Protein AF-A0A127SDJ3-F1 (afdb_monomer_lite)

Sequence (71 aa):
MSYDEMELDKIGDRKTALFLIMSDTDTTFNFVIAMLQSQLFNLLCDKADDEYGGRLPVHVRVIADEFANIG

Radius of gyration: 13.47 Å; chains: 1; bounding box: 28×30×37 Å

Foldseek 3Di:
DPDPPVPLLCVLVDPDDDDDDDDPPDCPCLQVVLVVVVVSVVSNQCCCVVPVPNGGPHDDDDDDPCVVVSD

Secondary structure (DSSP, 8-state):
----TT-GGGGGTS---------SS-GGGHHHHHHHHHHHHHHHHHHHHHHHSSS-SS------TTGGG--

Structure (mmCIF, N/CA/C/O backbone):
data_AF-A0A127SDJ3-F1
#
_entry.id   AF-A0A127SDJ3-F1
#
loop_
_atom_site.group_PDB
_atom_site.id
_atom_site.type_symbol
_atom_site.label_atom_id
_atom_site.label_alt_id
_atom_site.label_comp_id
_atom_site.label_asym_id
_atom_site.label_entity_id
_atom_site.label_seq_id
_atom_site.pdbx_PDB_ins_code
_atom_site.Cartn_x
_atom_site.Cartn_y
_atom_site.Cartn_z
_atom_site.occupancy
_atom_site.B_iso_or_equiv
_atom_site.auth_seq_id
_atom_site.auth_comp_id
_atom_site.auth_asym_id
_atom_site.auth_atom_id
_atom_site.pdbx_PDB_model_num
ATOM 1 N N . MET A 1 1 ? 2.064 21.798 5.492 1.00 45.59 1 MET A N 1
ATOM 2 C CA . MET A 1 1 ? 1.110 20.683 5.344 1.00 45.59 1 MET A CA 1
ATOM 3 C C . MET A 1 1 ? 1.180 20.267 3.887 1.00 45.59 1 MET A C 1
ATOM 5 O O . MET A 1 1 ? 0.743 21.047 3.050 1.00 45.59 1 MET A O 1
ATOM 9 N N . SER A 1 2 ? 1.853 19.160 3.558 1.00 57.84 2 SER A N 1
ATOM 10 C CA . SER A 1 2 ? 1.732 18.599 2.209 1.00 57.84 2 SER A CA 1
ATOM 11 C C . SER A 1 2 ? 0.362 17.941 2.150 1.00 57.84 2 SER A C 1
ATOM 13 O O . SER A 1 2 ? 0.094 17.023 2.919 1.00 57.84 2 SER A O 1
ATOM 15 N N . TYR A 1 3 ? -0.532 18.486 1.337 1.00 51.16 3 TYR A N 1
ATOM 16 C CA . TYR A 1 3 ? -1.821 17.862 1.085 1.00 51.16 3 TYR A CA 1
ATOM 17 C C . TYR A 1 3 ? -1.566 16.531 0.366 1.00 51.16 3 TYR A C 1
ATOM 19 O O . TYR A 1 3 ? -0.874 16.517 -0.650 1.00 51.16 3 TYR A O 1
ATOM 27 N N . ASP A 1 4 ? -2.066 15.426 0.921 1.00 60.19 4 ASP A N 1
ATOM 28 C CA . ASP A 1 4 ? -2.167 14.162 0.190 1.00 60.19 4 ASP A CA 1
ATOM 29 C C . ASP A 1 4 ? -3.388 14.257 -0.732 1.00 60.19 4 ASP A C 1
ATOM 31 O O . ASP A 1 4 ? -4.523 14.128 -0.282 1.00 60.19 4 ASP A O 1
ATOM 35 N N . GLU A 1 5 ? -3.166 14.558 -2.013 1.00 66.62 5 GLU A N 1
ATOM 36 C CA . GLU A 1 5 ? -4.248 14.610 -3.007 1.00 66.62 5 GLU A CA 1
ATOM 37 C C . GLU A 1 5 ? -4.749 13.216 -3.414 1.00 66.62 5 GLU A C 1
ATOM 39 O O . GLU A 1 5 ? -5.816 13.107 -4.017 1.00 66.62 5 GLU A O 1
ATOM 44 N N . MET A 1 6 ? -4.006 12.146 -3.104 1.00 72.88 6 MET A N 1
ATOM 45 C CA . MET A 1 6 ? -4.376 10.784 -3.501 1.00 72.88 6 MET A CA 1
ATOM 46 C C . MET A 1 6 ? -5.328 10.104 -2.511 1.00 72.88 6 MET A C 1
ATOM 48 O O . MET A 1 6 ? -5.942 9.102 -2.877 1.00 72.88 6 MET A O 1
ATOM 52 N N . GLU A 1 7 ? -5.477 10.643 -1.294 1.00 83.00 7 GLU A N 1
ATOM 53 C CA . GLU A 1 7 ? -6.354 10.113 -0.238 1.00 83.00 7 GLU A CA 1
ATOM 54 C C . GLU A 1 7 ? -6.145 8.600 -0.009 1.00 83.00 7 GLU A C 1
ATOM 56 O O . GLU A 1 7 ? -7.105 7.826 0.092 1.00 83.00 7 GLU A O 1
ATOM 61 N N . LEU A 1 8 ? -4.882 8.148 0.027 1.00 84.94 8 LEU A N 1
ATOM 62 C CA . LEU A 1 8 ? -4.548 6.715 0.073 1.00 84.94 8 LEU A CA 1
ATOM 63 C C . LEU A 1 8 ? -5.099 6.035 1.335 1.00 84.94 8 LEU A C 1
ATOM 65 O O . LEU A 1 8 ? -5.532 4.881 1.288 1.00 84.94 8 LEU A O 1
ATOM 69 N N . ASP A 1 9 ? -5.169 6.774 2.443 1.00 82.88 9 ASP A N 1
ATOM 70 C CA . ASP A 1 9 ? -5.768 6.327 3.700 1.00 82.88 9 ASP A CA 1
ATOM 71 C C . ASP A 1 9 ? -7.278 6.044 3.573 1.00 82.88 9 ASP A C 1
ATOM 73 O O . ASP A 1 9 ? -7.837 5.282 4.362 1.00 82.88 9 ASP A O 1
ATOM 77 N N . LYS A 1 10 ? -7.970 6.636 2.589 1.00 86.94 10 LYS A N 1
ATOM 78 C CA . LYS A 1 10 ? -9.423 6.482 2.389 1.00 86.94 10 LYS A CA 1
ATOM 79 C C . LYS A 1 10 ? -9.809 5.235 1.601 1.00 86.94 10 LYS A C 1
ATOM 81 O O . LYS A 1 10 ? -10.998 4.910 1.545 1.00 86.94 10 LYS A O 1
ATOM 86 N N . ILE A 1 11 ? -8.847 4.508 1.024 1.00 90.19 11 ILE A N 1
ATOM 87 C CA . ILE A 1 11 ? -9.110 3.287 0.240 1.00 90.19 11 ILE A CA 1
ATOM 88 C C . ILE A 1 11 ? -9.785 2.197 1.100 1.00 90.19 11 ILE A C 1
ATOM 90 O O . ILE A 1 11 ? -10.567 1.401 0.579 1.00 90.19 11 ILE A O 1
ATOM 94 N N . GLY A 1 12 ? -9.546 2.200 2.418 1.00 88.38 12 GLY A N 1
ATOM 95 C CA . GLY 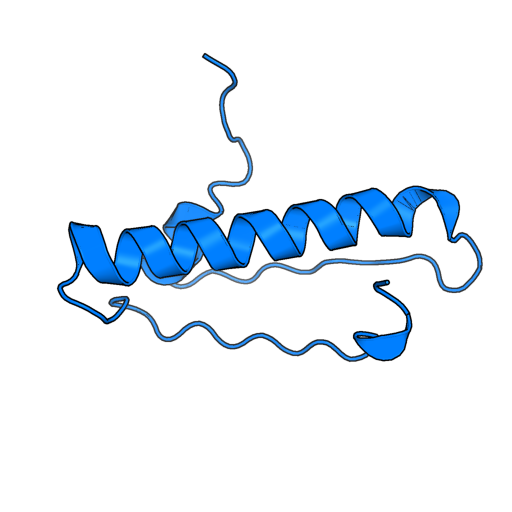A 1 12 ? -10.199 1.318 3.395 1.00 88.38 12 GLY A CA 1
ATOM 96 C C . GLY A 1 12 ? -11.542 1.810 3.952 1.00 88.38 12 GLY A C 1
ATOM 97 O O . GLY A 1 12 ? -12.316 1.003 4.471 1.00 88.38 12 GLY A O 1
ATOM 98 N N . ASP A 1 13 ? -11.846 3.105 3.824 1.00 91.56 13 ASP A N 1
ATOM 99 C CA . ASP A 1 13 ? -13.038 3.734 4.417 1.00 91.56 13 ASP A CA 1
ATOM 100 C C . ASP A 1 13 ? -14.249 3.635 3.486 1.00 91.56 13 ASP A C 1
ATOM 102 O O . ASP A 1 13 ? -15.393 3.466 3.916 1.00 91.56 13 ASP A O 1
ATOM 106 N N . ARG A 1 14 ? -13.997 3.763 2.179 1.00 91.75 14 ARG A N 1
ATOM 107 C CA . ARG A 1 14 ? -15.011 3.770 1.121 1.00 91.75 14 ARG A CA 1
ATOM 108 C C . ARG A 1 14 ? -14.534 2.968 -0.080 1.00 91.75 14 ARG A C 1
ATOM 110 O O . ARG A 1 14 ? -13.341 2.822 -0.327 1.00 91.75 14 ARG A O 1
ATOM 117 N N . LYS A 1 15 ? -15.487 2.493 -0.883 1.00 90.88 15 LYS A N 1
ATOM 118 C CA . LYS A 1 15 ? -15.178 1.776 -2.125 1.00 90.88 15 LYS A CA 1
ATOM 119 C C . LYS A 1 15 ? -14.359 2.672 -3.052 1.00 90.88 15 LYS A C 1
ATOM 121 O O . LYS A 1 15 ? -14.867 3.679 -3.536 1.00 90.88 15 LYS A O 1
ATOM 126 N N . THR A 1 16 ? -13.126 2.258 -3.305 1.00 91.12 16 THR A N 1
ATOM 127 C CA . THR A 1 16 ? -12.161 2.975 -4.138 1.00 91.12 16 THR A CA 1
ATOM 128 C C . THR A 1 16 ? -11.497 1.986 -5.090 1.00 91.12 16 THR A C 1
ATOM 130 O O . THR A 1 16 ? -11.279 0.830 -4.727 1.00 91.12 16 THR A O 1
ATOM 133 N N . ALA A 1 17 ? -11.193 2.429 -6.309 1.00 91.38 17 ALA A N 1
ATOM 134 C CA . ALA A 1 17 ? -10.394 1.678 -7.270 1.00 91.38 17 ALA A CA 1
ATOM 135 C C . ALA A 1 17 ? -9.172 2.521 -7.648 1.00 91.38 17 ALA A C 1
ATOM 137 O O . ALA A 1 17 ? -9.327 3.626 -8.163 1.00 91.38 17 ALA A O 1
ATOM 138 N N . LEU A 1 18 ? -7.978 1.997 -7.371 1.00 89.75 18 LEU A N 1
ATOM 139 C CA . LEU A 1 18 ? -6.699 2.614 -7.710 1.00 89.75 18 LEU A CA 1
ATOM 140 C C . LEU A 1 18 ? -6.015 1.761 -8.778 1.00 89.75 18 LEU A C 1
ATOM 142 O O . LEU A 1 18 ? -5.864 0.553 -8.600 1.00 89.75 18 LEU A O 1
ATOM 146 N N . PHE A 1 19 ? -5.593 2.397 -9.867 1.00 89.56 19 PHE A N 1
ATOM 147 C CA . PHE A 1 19 ? -4.842 1.757 -10.942 1.00 89.56 19 PHE A CA 1
ATOM 148 C C . PHE A 1 19 ? -3.452 2.381 -11.009 1.00 89.56 19 PHE A C 1
ATOM 150 O O . PHE A 1 19 ? -3.324 3.590 -11.190 1.00 89.56 19 PHE A O 1
ATOM 157 N N . LEU A 1 20 ? -2.422 1.551 -10.864 1.00 86.06 20 LEU A N 1
ATOM 158 C CA . LEU A 1 20 ? -1.028 1.943 -11.042 1.00 86.06 20 LEU A CA 1
ATOM 159 C C . LEU A 1 20 ? -0.585 1.407 -12.400 1.00 86.06 20 LEU A C 1
ATOM 161 O O . LEU A 1 20 ? -0.531 0.196 -12.594 1.00 86.06 20 LEU A O 1
ATOM 165 N N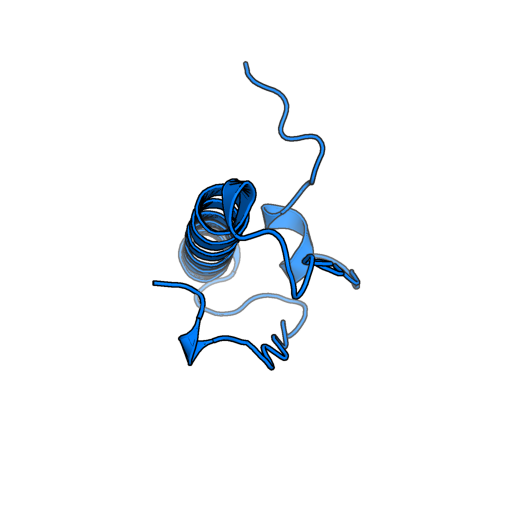 . ILE A 1 21 ? -0.346 2.308 -13.351 1.00 85.25 21 ILE A N 1
ATOM 166 C CA . ILE A 1 21 ? 0.018 1.956 -14.727 1.00 85.25 21 ILE A CA 1
ATOM 167 C C . ILE A 1 21 ? 1.510 2.219 -14.894 1.00 85.25 21 ILE A C 1
ATOM 169 O O . ILE A 1 21 ? 1.965 3.344 -14.685 1.00 85.25 21 ILE A O 1
ATOM 173 N N . MET A 1 22 ? 2.256 1.179 -15.259 1.00 79.25 22 MET A N 1
ATOM 174 C CA . MET A 1 22 ? 3.701 1.238 -15.476 1.00 79.25 22 MET A CA 1
ATOM 175 C C . MET A 1 22 ? 4.012 1.112 -16.964 1.00 79.25 22 MET A C 1
ATOM 177 O O . MET A 1 22 ? 3.203 0.597 -17.733 1.00 79.25 22 MET A O 1
ATOM 181 N N . SER A 1 23 ? 5.180 1.605 -17.366 1.00 80.19 23 SER A N 1
ATOM 182 C CA . SER A 1 23 ? 5.714 1.360 -18.702 1.00 80.19 23 SER A CA 1
ATOM 183 C C . SER A 1 23 ? 6.546 0.083 -18.681 1.00 80.19 23 SER A C 1
ATOM 185 O O . SER A 1 23 ? 7.502 -0.001 -17.915 1.00 80.19 23 SER A O 1
ATOM 187 N N . ASP A 1 24 ? 6.248 -0.867 -19.566 1.00 73.75 24 ASP A N 1
ATOM 188 C CA . ASP A 1 24 ? 7.004 -2.125 -19.684 1.00 73.75 24 ASP A CA 1
ATOM 189 C C . ASP A 1 24 ? 8.459 -1.904 -20.138 1.00 73.75 24 ASP A C 1
ATOM 191 O O . ASP A 1 24 ? 9.315 -2.773 -19.985 1.00 73.75 24 ASP A O 1
ATOM 195 N N . THR A 1 25 ? 8.752 -0.742 -20.731 1.00 75.69 25 THR A N 1
ATOM 196 C CA . THR A 1 25 ? 10.061 -0.432 -21.324 1.00 75.69 25 THR A CA 1
ATOM 197 C C . THR A 1 25 ? 10.852 0.625 -20.561 1.00 75.69 25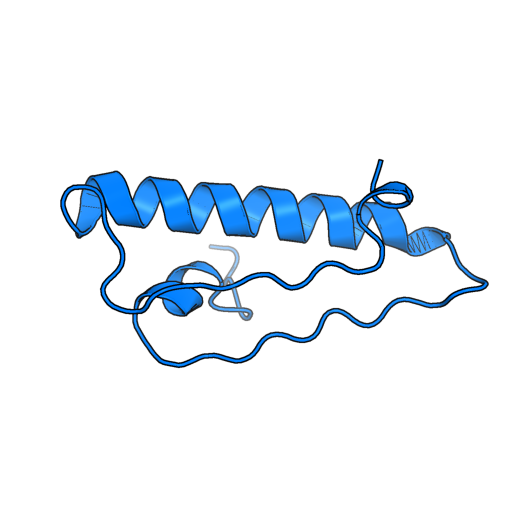 THR A C 1
ATOM 199 O O . THR A 1 25 ? 12.033 0.808 -20.845 1.00 75.69 25 THR A O 1
ATOM 202 N N . ASP A 1 26 ? 10.214 1.359 -19.646 1.00 76.88 26 ASP A N 1
ATOM 203 C CA . ASP A 1 26 ? 10.842 2.455 -18.903 1.00 76.88 26 ASP A CA 1
ATOM 204 C C . ASP A 1 26 ? 10.716 2.236 -17.395 1.00 76.88 26 ASP A C 1
ATOM 206 O O . ASP A 1 26 ? 9.687 2.517 -16.781 1.00 76.88 26 ASP A O 1
ATOM 210 N N . THR A 1 27 ? 11.810 1.765 -16.801 1.00 79.31 27 THR A N 1
ATOM 211 C CA . THR A 1 27 ? 11.908 1.464 -15.370 1.00 79.31 27 THR A CA 1
ATOM 212 C C . THR A 1 27 ? 12.243 2.687 -14.519 1.00 79.31 27 THR A C 1
ATOM 214 O O . THR A 1 27 ? 12.382 2.560 -13.301 1.00 79.31 27 THR A O 1
ATOM 217 N N . THR A 1 28 ? 12.402 3.873 -15.121 1.00 81.12 28 THR A N 1
ATOM 218 C CA . THR A 1 28 ? 12.868 5.087 -14.428 1.00 81.12 28 THR A CA 1
ATOM 219 C C . THR A 1 28 ? 11.998 5.429 -13.221 1.00 81.12 28 THR A C 1
ATOM 221 O O . THR A 1 28 ? 12.516 5.908 -12.218 1.00 81.12 28 THR A O 1
ATOM 224 N N . PHE A 1 29 ? 10.694 5.146 -13.280 1.00 81.31 29 PHE A N 1
ATOM 225 C CA . PHE A 1 29 ? 9.730 5.499 -12.233 1.00 81.31 29 PHE A CA 1
ATOM 226 C C . PHE A 1 29 ? 9.291 4.327 -11.348 1.00 81.31 29 PHE A C 1
ATOM 228 O O . PHE A 1 29 ? 8.445 4.521 -10.473 1.00 81.31 29 PHE A O 1
ATOM 235 N N . ASN A 1 30 ? 9.886 3.138 -11.496 1.00 81.75 30 ASN A N 1
ATOM 236 C CA . ASN A 1 30 ? 9.522 1.971 -10.681 1.00 81.75 30 ASN A CA 1
ATOM 237 C C . ASN A 1 30 ? 9.675 2.257 -9.179 1.00 81.75 30 ASN A C 1
ATOM 239 O O . ASN A 1 30 ? 8.842 1.843 -8.373 1.00 81.75 30 ASN A O 1
ATOM 243 N N . PHE A 1 31 ? 10.681 3.055 -8.802 1.00 84.50 31 PHE A N 1
ATOM 244 C CA . PHE A 1 31 ? 10.902 3.456 -7.411 1.00 84.50 31 PHE A CA 1
ATOM 245 C C . PHE A 1 31 ? 9.736 4.272 -6.825 1.00 84.50 31 PHE A C 1
ATOM 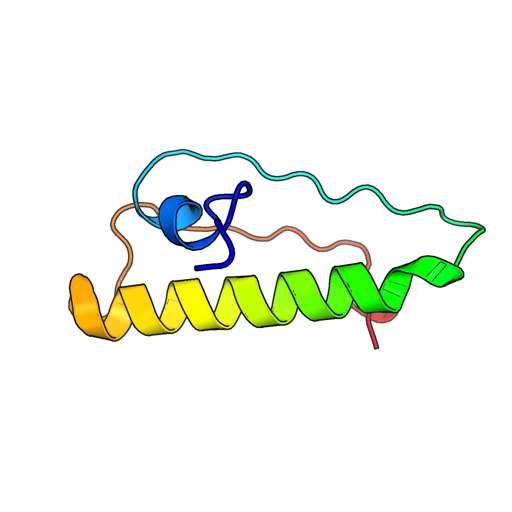247 O O . PHE A 1 31 ? 9.438 4.151 -5.638 1.00 84.50 31 PHE A O 1
ATOM 254 N N . VAL A 1 32 ? 9.054 5.089 -7.638 1.00 86.75 32 VAL A N 1
ATOM 255 C CA . VAL A 1 32 ? 7.906 5.894 -7.188 1.00 86.75 32 VAL A CA 1
ATOM 256 C C . VAL A 1 32 ? 6.748 4.976 -6.827 1.00 86.75 32 VAL A C 1
ATOM 258 O O . VAL A 1 32 ? 6.081 5.180 -5.816 1.00 86.75 32 VAL A O 1
ATOM 261 N N . ILE A 1 33 ? 6.537 3.934 -7.627 1.00 84.81 33 ILE A N 1
ATOM 262 C CA . ILE A 1 33 ? 5.460 2.967 -7.431 1.00 84.81 33 ILE A CA 1
ATOM 263 C C . ILE A 1 33 ? 5.751 2.077 -6.226 1.00 84.81 33 ILE A C 1
ATOM 265 O O . ILE A 1 33 ? 4.864 1.881 -5.397 1.00 84.81 33 ILE A O 1
ATOM 269 N N . ALA A 1 34 ? 6.999 1.631 -6.064 1.00 85.81 34 ALA A N 1
ATOM 270 C CA . ALA A 1 34 ? 7.440 0.918 -4.867 1.00 85.81 34 ALA A CA 1
ATOM 271 C C . ALA A 1 34 ? 7.219 1.751 -3.590 1.00 85.81 34 ALA A C 1
ATOM 273 O O . ALA A 1 34 ? 6.708 1.250 -2.582 1.00 85.81 34 ALA A O 1
ATOM 274 N N . MET A 1 35 ? 7.550 3.046 -3.640 1.00 88.25 35 MET A N 1
ATOM 275 C CA . MET A 1 35 ? 7.331 3.973 -2.530 1.00 88.25 35 MET A CA 1
ATOM 276 C C . MET A 1 35 ? 5.837 4.164 -2.247 1.00 88.25 35 MET A C 1
ATOM 278 O O . MET A 1 35 ? 5.429 4.080 -1.090 1.00 88.25 35 MET A O 1
ATOM 282 N N . LEU A 1 36 ? 5.014 4.365 -3.281 1.00 89.25 36 LEU A N 1
ATOM 283 C CA . LEU A 1 36 ? 3.565 4.519 -3.146 1.00 89.25 36 LEU A CA 1
ATOM 284 C C . LEU A 1 36 ? 2.928 3.275 -2.525 1.00 89.25 36 LEU A C 1
ATOM 286 O O . LEU A 1 36 ? 2.146 3.404 -1.589 1.00 89.25 36 LEU A O 1
ATOM 290 N N . GLN A 1 37 ? 3.285 2.078 -2.996 1.00 88.69 37 GLN A N 1
ATOM 291 C CA . GLN A 1 37 ? 2.787 0.822 -2.431 1.00 88.69 37 GLN A CA 1
ATOM 292 C C . GLN A 1 37 ? 3.182 0.676 -0.961 1.00 88.69 37 GLN A C 1
ATOM 294 O O . GLN A 1 37 ? 2.330 0.374 -0.129 1.00 88.69 37 GLN A O 1
ATOM 299 N N . SER A 1 38 ? 4.445 0.955 -0.627 1.00 90.06 38 SER A N 1
ATOM 300 C CA . SER A 1 38 ? 4.923 0.903 0.760 1.00 90.06 38 SER A CA 1
ATOM 301 C C . SER A 1 38 ? 4.140 1.855 1.670 1.00 90.06 38 SER A C 1
ATOM 303 O O . SER A 1 38 ? 3.709 1.458 2.751 1.00 90.06 38 SER A O 1
ATOM 305 N N . GLN A 1 39 ? 3.910 3.096 1.228 1.00 91.00 39 GLN A N 1
ATOM 306 C CA . GLN A 1 39 ? 3.119 4.067 1.991 1.00 91.00 39 GLN A CA 1
ATOM 307 C C . GLN A 1 39 ? 1.652 3.647 2.109 1.00 91.00 39 GLN A C 1
ATOM 30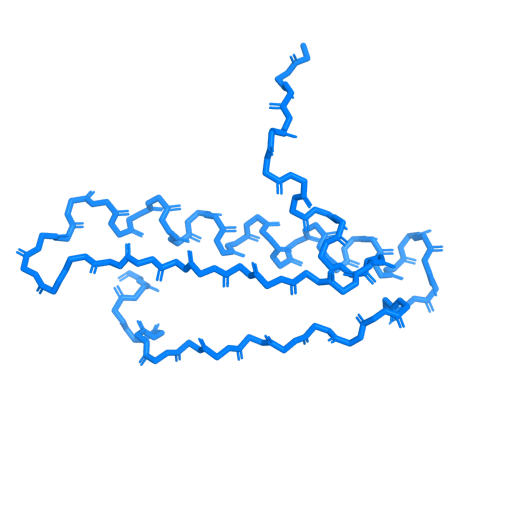9 O O . GLN A 1 39 ? 1.092 3.714 3.198 1.00 91.00 39 GLN A O 1
ATOM 314 N N . LEU A 1 40 ? 1.046 3.166 1.021 1.00 91.81 40 LEU A N 1
ATOM 315 C CA . LEU A 1 40 ? -0.334 2.688 1.011 1.00 91.81 40 LEU A CA 1
ATOM 316 C C . LEU A 1 40 ? -0.550 1.581 2.048 1.00 91.81 40 LEU A C 1
ATOM 318 O O . LEU A 1 40 ? -1.495 1.656 2.827 1.00 91.81 40 LEU A O 1
ATOM 322 N N . PHE A 1 41 ? 0.316 0.565 2.080 1.00 91.50 41 PHE A N 1
ATOM 323 C CA . PHE A 1 41 ? 0.170 -0.528 3.040 1.00 91.50 41 PHE A CA 1
ATOM 324 C C . PHE A 1 41 ? 0.340 -0.059 4.483 1.00 91.50 41 PHE A C 1
ATOM 326 O O . PHE A 1 41 ? -0.480 -0.428 5.319 1.00 91.50 41 PHE A O 1
ATOM 333 N N . ASN A 1 42 ? 1.340 0.782 4.765 1.00 92.12 42 ASN A N 1
ATOM 334 C CA . ASN A 1 42 ? 1.544 1.316 6.112 1.00 92.12 42 ASN A CA 1
ATOM 335 C C . ASN A 1 42 ? 0.326 2.120 6.582 1.00 92.12 42 ASN A C 1
ATOM 337 O O . ASN A 1 42 ? -0.230 1.807 7.625 1.00 92.12 42 ASN A O 1
ATOM 341 N N . LEU A 1 43 ? -0.165 3.063 5.769 1.00 92.75 43 LEU A N 1
ATOM 342 C CA . LEU A 1 43 ? -1.333 3.880 6.114 1.00 92.75 43 LEU A CA 1
ATOM 343 C C . LEU A 1 43 ? -2.588 3.034 6.358 1.00 92.75 43 LEU A C 1
ATOM 345 O O . LEU A 1 43 ? -3.352 3.310 7.277 1.00 92.75 43 LEU A O 1
ATOM 349 N N . LEU A 1 44 ? -2.816 2.005 5.539 1.00 92.75 44 LEU A N 1
ATOM 350 C CA . LEU A 1 44 ? -3.967 1.119 5.701 1.00 92.75 44 LEU A CA 1
ATOM 351 C C . LEU A 1 44 ? -3.860 0.244 6.956 1.00 92.75 44 LEU A C 1
ATOM 353 O O . LEU A 1 44 ? -4.882 0.007 7.597 1.00 92.75 44 LEU A O 1
ATOM 357 N N . CYS A 1 45 ? -2.660 -0.233 7.300 1.00 93.25 45 CYS A N 1
ATOM 358 C CA . CYS A 1 45 ? -2.415 -0.990 8.528 1.00 93.25 45 CYS A CA 1
ATOM 359 C C . CYS A 1 45 ? -2.577 -0.106 9.767 1.00 93.25 45 CYS A C 1
ATOM 361 O O . CYS A 1 45 ? -3.390 -0.439 10.625 1.00 93.25 45 CYS A O 1
ATOM 363 N N . ASP A 1 46 ? -1.895 1.042 9.807 1.00 93.56 46 ASP A N 1
ATOM 364 C CA . ASP A 1 46 ? -1.980 2.009 10.908 1.00 93.56 46 ASP A CA 1
ATOM 365 C C . ASP A 1 46 ? -3.441 2.383 11.167 1.00 93.56 46 ASP A C 1
ATOM 367 O O . ASP A 1 46 ? -3.929 2.344 12.290 1.00 93.56 46 ASP A O 1
ATOM 371 N N . LYS A 1 47 ? -4.200 2.636 10.100 1.00 92.19 47 LYS A N 1
ATOM 372 C CA . LYS A 1 47 ? -5.617 2.972 10.211 1.00 92.19 47 LYS A CA 1
ATOM 373 C C . LYS A 1 47 ? -6.494 1.804 10.650 1.00 92.19 47 LYS A C 1
ATOM 375 O O . LYS A 1 47 ? -7.455 1.998 11.396 1.00 92.19 47 LYS A O 1
ATOM 380 N N . ALA A 1 48 ? -6.202 0.588 10.187 1.00 93.50 48 ALA A N 1
ATOM 381 C CA . ALA A 1 48 ? -6.910 -0.596 10.654 1.00 93.50 48 ALA A CA 1
ATOM 382 C C . ALA A 1 48 ? -6.739 -0.757 12.166 1.00 93.50 48 ALA A C 1
ATOM 384 O O . ALA A 1 48 ? -7.736 -0.983 12.854 1.00 93.50 48 ALA A O 1
ATOM 385 N N . ASP A 1 49 ? -5.512 -0.610 12.660 1.00 93.00 49 ASP A N 1
ATOM 386 C CA . ASP A 1 49 ? -5.147 -0.826 14.057 1.00 93.00 49 ASP A CA 1
ATOM 387 C C . ASP A 1 49 ? -5.620 0.321 14.963 1.00 93.00 49 ASP A C 1
ATOM 389 O O . ASP A 1 49 ? -6.306 0.062 15.957 1.00 93.00 49 ASP A O 1
ATOM 393 N N . ASP A 1 50 ? -5.348 1.572 14.588 1.00 93.75 50 ASP A N 1
ATOM 394 C CA . ASP A 1 50 ? -5.584 2.749 15.431 1.00 93.75 50 ASP A CA 1
ATOM 395 C C . ASP A 1 50 ? -7.036 3.252 15.389 1.00 93.75 50 ASP A C 1
ATOM 397 O O . ASP A 1 50 ? -7.562 3.703 16.411 1.00 93.75 50 ASP A O 1
ATOM 401 N N . GLU A 1 51 ? -7.714 3.178 14.234 1.00 92.69 51 GLU A N 1
ATOM 402 C CA . GLU A 1 51 ? -9.066 3.742 14.065 1.00 92.69 51 GLU A CA 1
ATOM 403 C C . GLU A 1 51 ? -10.183 2.688 14.081 1.00 92.69 51 GLU A C 1
ATOM 405 O O . GLU A 1 51 ? -11.300 2.979 14.518 1.00 92.69 51 GLU A O 1
ATOM 410 N N . TYR A 1 52 ? -9.908 1.462 13.624 1.00 91.19 52 TYR A N 1
ATOM 411 C CA . TYR A 1 52 ? -10.941 0.437 13.419 1.00 91.19 52 TYR A CA 1
ATOM 412 C C . TYR A 1 52 ? -10.759 -0.844 14.245 1.00 91.19 52 TYR A C 1
ATOM 414 O O . TYR A 1 52 ? -11.537 -1.790 14.092 1.00 91.19 52 TYR A O 1
ATOM 422 N N . GLY A 1 53 ? -9.780 -0.884 15.153 1.00 89.88 53 GLY A N 1
ATOM 423 C CA . GLY A 1 53 ? -9.588 -2.002 16.082 1.00 89.88 53 GLY A CA 1
ATOM 424 C C . GLY A 1 53 ? -9.135 -3.302 15.409 1.00 89.88 53 GLY A C 1
ATOM 425 O O . GLY A 1 53 ? -9.558 -4.389 15.807 1.00 89.88 53 GLY A O 1
ATOM 426 N N . GLY A 1 54 ? -8.302 -3.187 14.374 1.00 89.88 54 GLY A N 1
ATOM 427 C CA . GLY A 1 54 ? -7.625 -4.283 13.677 1.00 89.88 54 GLY A CA 1
ATOM 428 C C . GLY A 1 54 ? -8.217 -4.668 12.318 1.00 89.88 54 GLY A C 1
ATOM 429 O O . GLY A 1 54 ? -7.774 -5.646 11.713 1.00 89.88 54 GLY A O 1
ATOM 430 N N . ARG A 1 55 ? -9.240 -3.962 11.810 1.00 91.44 55 ARG A N 1
ATOM 431 C CA . ARG A 1 55 ? -9.806 -4.256 10.480 1.00 91.44 55 ARG A CA 1
ATOM 432 C C . ARG A 1 55 ? -10.507 -3.065 9.835 1.00 91.44 55 ARG A C 1
ATOM 434 O O . ARG A 1 55 ? -11.478 -2.551 10.371 1.00 91.44 55 ARG A O 1
ATOM 441 N N . LEU A 1 56 ? -10.117 -2.748 8.600 1.00 92.69 56 LEU A N 1
ATOM 442 C CA . LEU A 1 56 ? -10.772 -1.718 7.789 1.00 92.69 56 LEU A CA 1
ATOM 443 C C . LEU A 1 56 ? -12.253 -2.045 7.479 1.00 92.69 56 LEU A C 1
ATOM 445 O O . LEU A 1 56 ? -12.579 -3.213 7.217 1.00 92.69 56 LEU A O 1
ATOM 449 N N . PRO A 1 57 ? -13.142 -1.031 7.420 1.00 94.00 57 PRO A N 1
ATOM 450 C CA . PRO A 1 57 ? -14.556 -1.199 7.073 1.00 94.00 57 PRO A CA 1
ATOM 451 C C . PRO A 1 57 ? -14.782 -1.834 5.698 1.00 94.00 57 PRO A C 1
ATOM 453 O O . PRO A 1 57 ? -15.673 -2.671 5.529 1.00 94.00 57 PRO A O 1
ATOM 456 N N . VAL A 1 58 ? -13.971 -1.452 4.708 1.00 93.44 58 VAL A N 1
ATOM 457 C CA . VAL A 1 58 ? -13.987 -2.023 3.360 1.00 93.44 58 VAL A CA 1
ATOM 458 C C . VAL A 1 58 ? -12.765 -2.915 3.182 1.00 93.44 58 VAL A C 1
ATOM 460 O O . VAL A 1 58 ? -11.631 -2.511 3.421 1.00 93.44 58 VAL A O 1
ATOM 463 N N . HIS A 1 59 ? -12.989 -4.153 2.736 1.00 92.69 59 HIS A N 1
ATOM 464 C CA . HIS A 1 59 ? -11.893 -5.071 2.442 1.00 92.69 59 HIS A CA 1
ATOM 465 C C . HIS A 1 59 ? -11.103 -4.588 1.221 1.00 92.69 59 HIS A C 1
ATOM 467 O O . HIS A 1 59 ? -11.633 -4.553 0.108 1.00 92.69 59 HIS A O 1
ATOM 473 N N . VAL A 1 60 ? -9.830 -4.266 1.437 1.00 92.69 60 VAL A N 1
ATOM 474 C CA . VAL A 1 60 ? -8.898 -3.874 0.379 1.00 92.69 60 VAL A CA 1
ATOM 475 C C . VAL A 1 60 ? -8.291 -5.128 -0.246 1.00 92.69 60 VAL A C 1
ATOM 477 O O . VAL A 1 60 ? -7.723 -5.970 0.448 1.00 92.69 60 VAL A O 1
ATOM 480 N N . ARG A 1 61 ? -8.408 -5.252 -1.571 1.00 92.62 61 ARG A N 1
ATOM 481 C CA . ARG A 1 61 ? -7.758 -6.300 -2.366 1.00 92.62 61 ARG A CA 1
ATOM 482 C C . ARG A 1 61 ? -6.752 -5.653 -3.303 1.00 92.62 61 ARG A C 1
ATOM 484 O O . ARG A 1 61 ? -7.134 -4.814 -4.112 1.00 92.62 61 ARG A O 1
ATOM 491 N N . VAL A 1 62 ? -5.506 -6.106 -3.236 1.00 90.50 62 VAL A N 1
ATOM 492 C CA . VAL A 1 62 ? -4.452 -5.709 -4.172 1.00 90.50 62 VAL A CA 1
ATOM 493 C C . VAL A 1 62 ? -4.217 -6.848 -5.157 1.00 90.50 62 VAL A C 1
ATOM 495 O O . VAL A 1 62 ? -4.042 -7.996 -4.756 1.00 90.50 62 VAL A O 1
ATOM 498 N N . ILE A 1 63 ? -4.253 -6.527 -6.448 1.00 89.44 63 ILE A N 1
ATOM 499 C CA . ILE A 1 63 ? -3.852 -7.428 -7.528 1.00 89.44 63 ILE A CA 1
ATOM 500 C C . ILE A 1 63 ? -2.584 -6.818 -8.108 1.00 89.44 63 ILE A C 1
ATOM 502 O O . ILE A 1 63 ? -2.649 -5.781 -8.761 1.00 89.44 63 ILE A O 1
ATOM 506 N N . ALA A 1 64 ? -1.444 -7.429 -7.808 1.00 82.94 64 ALA A N 1
ATOM 507 C CA . ALA A 1 64 ? -0.151 -6.975 -8.289 1.00 82.94 64 ALA A CA 1
ATOM 508 C C . ALA A 1 64 ? 0.445 -8.052 -9.193 1.00 82.94 64 ALA A C 1
ATOM 510 O O . ALA A 1 64 ? 0.928 -9.076 -8.717 1.00 82.94 64 ALA A O 1
ATOM 511 N N . ASP A 1 65 ? 0.341 -7.820 -10.495 1.00 78.31 65 ASP A N 1
ATOM 512 C CA . ASP A 1 65 ? 0.887 -8.694 -11.534 1.00 78.31 65 ASP A CA 1
ATOM 513 C C . ASP A 1 65 ? 2.430 -8.611 -11.564 1.00 78.31 65 ASP A C 1
ATOM 515 O O . ASP A 1 65 ? 3.102 -9.626 -11.727 1.00 78.31 65 ASP A O 1
ATOM 519 N N . GLU A 1 66 ? 2.970 -7.440 -11.212 1.00 69.38 66 GLU A N 1
ATOM 520 C CA . GLU A 1 66 ? 4.377 -7.097 -11.417 1.00 69.38 66 GLU A CA 1
ATOM 521 C C . GLU A 1 66 ? 5.213 -7.095 -10.123 1.00 69.38 66 GLU A C 1
ATOM 523 O O . GLU A 1 66 ? 6.239 -6.429 -10.014 1.00 69.38 66 GLU A O 1
ATOM 528 N N . PHE A 1 67 ? 4.774 -7.823 -9.089 1.00 65.81 67 PHE A N 1
ATOM 529 C CA . PHE A 1 67 ? 5.365 -7.738 -7.742 1.00 65.81 67 PHE A CA 1
ATOM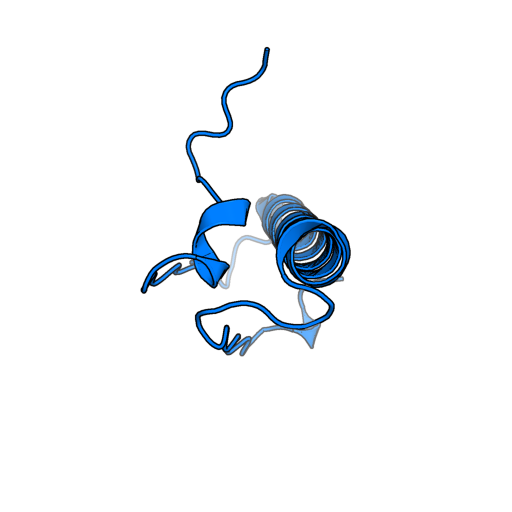 530 C C . PHE A 1 67 ? 6.852 -8.143 -7.691 1.00 65.81 67 PHE A C 1
ATOM 532 O O . PHE A 1 67 ? 7.578 -7.700 -6.809 1.00 65.81 67 PHE A O 1
ATOM 539 N N . ALA A 1 68 ? 7.318 -8.964 -8.639 1.00 63.62 68 ALA A N 1
ATOM 540 C CA . ALA A 1 68 ? 8.720 -9.379 -8.731 1.00 63.62 68 ALA A CA 1
ATOM 541 C C . ALA A 1 68 ? 9.652 -8.286 -9.286 1.00 63.62 68 ALA A C 1
ATOM 543 O O . ALA A 1 68 ? 10.850 -8.328 -9.023 1.00 63.62 68 ALA A O 1
ATOM 544 N N . ASN A 1 69 ? 9.108 -7.320 -10.030 1.00 61.22 69 ASN A N 1
ATOM 545 C CA . ASN A 1 69 ? 9.861 -6.229 -10.654 1.00 61.22 69 ASN A CA 1
ATOM 546 C C . ASN A 1 69 ? 9.762 -4.910 -9.860 1.00 61.22 69 ASN A C 1
ATOM 548 O O . ASN A 1 69 ? 10.290 -3.878 -10.284 1.00 61.22 69 ASN A O 1
ATOM 552 N N . ILE A 1 70 ? 9.101 -4.942 -8.697 1.00 60.22 70 ILE A N 1
ATOM 553 C CA . ILE A 1 70 ? 9.011 -3.839 -7.738 1.00 60.22 70 ILE A CA 1
ATOM 554 C C . ILE A 1 70 ? 9.971 -4.159 -6.579 1.00 60.22 70 ILE A C 1
ATOM 556 O O . ILE A 1 70 ? 9.566 -4.667 -5.534 1.00 60.22 70 ILE A O 1
ATOM 560 N N . GLY A 1 71 ? 11.266 -3.911 -6.803 1.00 49.91 71 GLY A N 1
ATOM 561 C CA . GLY A 1 71 ? 12.357 -4.164 -5.852 1.00 49.91 71 GLY A CA 1
ATOM 562 C C . GLY A 1 71 ? 13.719 -3.790 -6.413 1.00 49.91 71 GLY A C 1
ATOM 563 O O . GLY A 1 71 ? 14.166 -4.486 -7.348 1.00 49.91 71 GLY A O 1
#

pLDDT: mean 83.39, std 11.86, range [45.59, 94.0]